Protein AF-A0AB35PM79-F1 (afdb_monomer_lite)

pLDDT: mean 92.26, std 7.17, range [63.75, 97.75]

Sequence (77 aa):
VPTDRNGYHVILAVWDVADTSNAFYNVVDVNLVNNETPDTVAPSQPTELNASKVSANSVEITWKASTDNIGVKEYQV

Secondary structure (DSSP, 8-state):
--TT--EEEEEEEEEE-TTSS-EEEEEEEEEE---PPPP-PPPPPPEEEEEES--SS--EEEEEPP--SS-------

Foldseek 3Di:
DDLPDAAKDKDKDWADDPPDPDIDIDIDIDGHHRPDDPDDDDWDDWAPWDWDPDDPPDIDIDTHDTDDPVDDDDDDD

InterPro domains:
  IPR004302 Cellulose/chitin-binding protein, N-terminal [PF03067] (1-30)
  IPR013783 Immunoglobulin-like fold [G3DSA:2.60.40.10] (40-77)
  IPR014756 Immunoglobulin E-set [SSF81296] (1-33)
  IPR036116 Fibronectin type III superfamily [SSF49265] (38-77)
  IPR051024 GlcNAc and Chitin Interaction and Degradation [PTHR34823] (1-70)

Radius of gyration: 23.89 Å; chains: 1; bounding box: 50×14×60 Å

Structure (mmCIF, N/CA/C/O backbone):
data_AF-A0AB35PM79-F1
#
_entry.id   AF-A0AB35PM79-F1
#
loop_
_atom_site.group_PDB
_atom_site.id
_atom_site.type_symbol
_atom_site.label_atom_id
_atom_site.label_alt_id
_atom_site.label_comp_id
_atom_site.label_asym_id
_atom_site.label_entity_id
_atom_site.label_seq_id
_atom_site.pdbx_PDB_ins_code
_atom_site.Cartn_x
_atom_site.Cartn_y
_atom_site.Cartn_z
_atom_site.occupancy
_atom_site.B_iso_or_equiv
_atom_site.auth_seq_id
_atom_site.auth_comp_id
_atom_site.auth_asym_id
_atom_site.auth_atom_id
_atom_site.pdbx_PDB_model_num
ATOM 1 N N . VAL A 1 1 ? 1.079 -6.833 -14.141 1.00 63.75 1 VAL A N 1
ATOM 2 C CA . VAL A 1 1 ? 1.465 -5.438 -14.465 1.00 63.75 1 VAL A CA 1
ATOM 3 C C . VAL A 1 1 ? 1.088 -4.588 -13.261 1.00 63.75 1 VAL A C 1
ATOM 5 O O . VAL A 1 1 ? 0.054 -4.901 -12.683 1.00 63.75 1 VAL A O 1
ATOM 8 N N . PRO A 1 2 ? 1.924 -3.638 -12.807 1.00 67.50 2 PRO A N 1
ATOM 9 C CA . PRO A 1 2 ? 1.634 -2.845 -11.612 1.00 67.50 2 PRO A CA 1
ATOM 10 C C . PRO A 1 2 ? 0.269 -2.145 -11.716 1.00 67.50 2 PRO A C 1
ATOM 12 O O . PRO A 1 2 ? -0.010 -1.491 -12.720 1.00 67.50 2 PRO A O 1
ATOM 15 N N . THR A 1 3 ? -0.589 -2.311 -10.707 1.00 73.38 3 THR A N 1
ATOM 16 C CA . THR A 1 3 ? -1.953 -1.745 -10.679 1.00 73.38 3 THR A CA 1
ATOM 17 C C . THR A 1 3 ? -1.974 -0.265 -10.281 1.00 73.38 3 THR A C 1
ATOM 19 O O . THR A 1 3 ? -2.982 0.415 -10.452 1.00 73.38 3 THR A O 1
ATOM 22 N N . ASP A 1 4 ? -0.842 0.263 -9.818 1.00 78.88 4 ASP A N 1
ATOM 23 C CA . ASP A 1 4 ? -0.619 1.657 -9.424 1.00 78.88 4 ASP A CA 1
ATOM 24 C C . ASP A 1 4 ? -0.204 2.576 -10.591 1.00 78.88 4 ASP A C 1
ATOM 26 O O . ASP A 1 4 ? -0.020 3.775 -10.390 1.00 78.88 4 ASP A O 1
ATOM 30 N N . ARG A 1 5 ? -0.038 2.046 -11.813 1.00 81.50 5 ARG A N 1
ATOM 31 C CA . ARG A 1 5 ? 0.419 2.810 -12.990 1.00 81.50 5 ARG A CA 1
ATOM 32 C C . ARG A 1 5 ? -0.539 2.714 -14.169 1.00 81.50 5 ARG A C 1
ATOM 34 O O . ARG A 1 5 ? -0.884 1.619 -14.587 1.00 81.50 5 ARG A O 1
ATOM 41 N N . ASN A 1 6 ? -0.889 3.855 -14.760 1.00 89.06 6 ASN A N 1
ATOM 42 C CA . ASN A 1 6 ? -1.765 3.947 -15.930 1.00 89.06 6 ASN A CA 1
ATOM 43 C C . ASN A 1 6 ? -1.214 4.960 -16.949 1.00 89.06 6 ASN A C 1
ATOM 45 O O . ASN A 1 6 ? -0.599 5.952 -16.562 1.00 89.06 6 ASN A O 1
ATOM 49 N N . GLY A 1 7 ? -1.448 4.728 -18.237 1.00 89.31 7 GLY A N 1
ATOM 50 C CA . GLY A 1 7 ? -1.003 5.576 -19.343 1.00 89.31 7 GLY A CA 1
ATOM 51 C C . GLY A 1 7 ? 0.344 5.177 -19.955 1.00 89.31 7 GLY A C 1
ATOM 52 O O . GLY A 1 7 ? 0.858 4.073 -19.747 1.00 89.31 7 GLY A O 1
ATOM 53 N N . TYR A 1 8 ? 0.910 6.097 -20.738 1.00 94.31 8 TYR A N 1
ATOM 54 C CA . TYR A 1 8 ? 2.127 5.874 -21.514 1.00 94.31 8 TYR A CA 1
ATOM 55 C C . T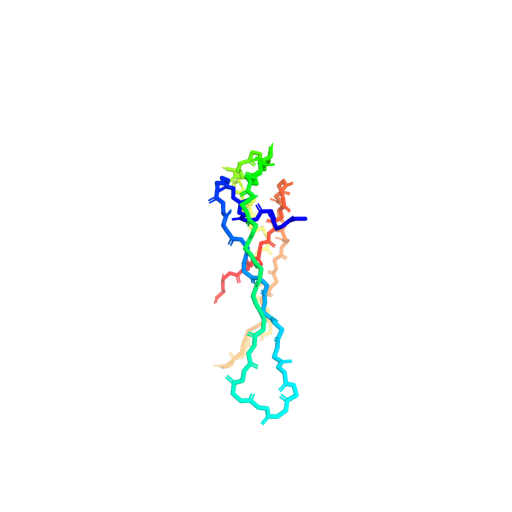YR A 1 8 ? 3.379 5.896 -20.638 1.00 94.31 8 TYR A C 1
ATOM 57 O O . TYR A 1 8 ? 3.619 6.847 -19.896 1.00 94.31 8 TYR A O 1
ATOM 65 N N . HIS A 1 9 ? 4.188 4.854 -20.756 1.00 93.50 9 HIS A N 1
ATOM 66 C CA . HIS A 1 9 ? 5.433 4.674 -20.031 1.00 93.50 9 HIS A CA 1
ATOM 67 C C . HIS A 1 9 ? 6.524 4.189 -20.978 1.00 93.50 9 HIS A C 1
ATOM 69 O O . HIS A 1 9 ? 6.261 3.568 -22.007 1.00 93.50 9 HIS A O 1
ATOM 75 N N . VAL A 1 10 ? 7.764 4.425 -20.567 1.00 95.31 10 VAL A N 1
ATOM 76 C CA . VAL A 1 10 ? 8.949 3.884 -21.220 1.00 95.31 10 VAL A CA 1
ATOM 77 C C . VAL A 1 10 ? 9.618 2.923 -20.252 1.00 95.31 10 VAL A C 1
ATOM 79 O O . VAL A 1 10 ? 9.870 3.272 -19.097 1.00 95.31 10 VAL A O 1
ATOM 82 N N . ILE A 1 11 ? 9.907 1.713 -20.719 1.00 93.69 11 ILE A N 1
ATOM 83 C CA . ILE A 1 11 ? 10.698 0.736 -19.978 1.00 93.69 11 ILE A CA 1
ATOM 84 C C . ILE A 1 11 ? 12.106 0.730 -20.566 1.00 93.69 11 ILE A C 1
ATOM 86 O O . ILE A 1 11 ? 12.287 0.492 -21.760 1.00 93.69 11 ILE A O 1
ATOM 90 N N . LEU A 1 12 ? 13.093 0.979 -19.706 1.00 95.62 12 LEU A N 1
ATOM 91 C CA . LEU A 1 12 ? 14.512 0.867 -20.021 1.00 95.62 12 LEU A CA 1
ATOM 92 C C . LEU A 1 12 ? 15.053 -0.415 -19.389 1.00 95.62 12 LEU A C 1
ATOM 94 O O . LEU A 1 12 ? 15.083 -0.544 -18.166 1.00 95.62 12 LEU A O 1
ATOM 98 N N . ALA A 1 13 ? 15.495 -1.346 -20.225 1.00 95.94 13 ALA A N 1
ATOM 99 C CA . ALA A 1 13 ? 16.242 -2.511 -19.782 1.00 95.94 13 ALA A CA 1
ATOM 100 C C . ALA A 1 13 ? 17.736 -2.264 -20.012 1.00 95.94 13 ALA A C 1
ATOM 102 O O . ALA A 1 13 ? 18.136 -1.889 -21.117 1.00 95.94 13 ALA A O 1
ATOM 103 N N . VAL A 1 14 ? 18.539 -2.464 -18.967 1.00 96.25 14 VAL A N 1
ATOM 104 C CA . VAL A 1 14 ? 19.994 -2.274 -18.976 1.00 96.25 14 VAL A CA 1
ATOM 105 C C . VAL A 1 14 ? 20.660 -3.598 -18.623 1.00 96.25 14 VAL A C 1
ATOM 107 O O . VAL A 1 14 ? 20.268 -4.245 -17.652 1.00 96.25 14 VAL A O 1
ATOM 110 N N . TRP A 1 15 ? 21.654 -3.997 -19.412 1.00 97.19 15 TRP A N 1
ATOM 11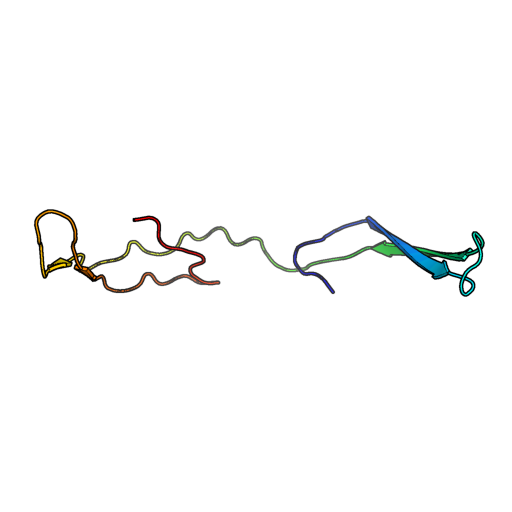1 C CA . TRP A 1 15 ? 22.507 -5.151 -19.140 1.00 97.19 15 TRP A CA 1
ATOM 112 C C . TRP A 1 15 ? 23.959 -4.707 -19.055 1.00 97.19 15 TRP A C 1
ATOM 114 O O . TRP A 1 15 ? 24.555 -4.348 -20.073 1.00 97.19 15 TRP A O 1
ATOM 124 N N . ASP A 1 16 ? 24.519 -4.768 -17.852 1.00 96.62 16 ASP A N 1
ATOM 125 C CA . ASP A 1 16 ? 25.924 -4.457 -17.611 1.00 96.62 16 ASP A CA 1
ATOM 126 C C . ASP A 1 16 ? 26.837 -5.550 -18.178 1.00 96.62 16 ASP A C 1
ATOM 128 O O . ASP A 1 16 ? 26.543 -6.750 -18.115 1.00 96.62 16 ASP A O 1
ATOM 132 N N . VAL A 1 17 ? 27.967 -5.135 -18.749 1.00 95.31 17 VAL A N 1
ATOM 133 C CA . VAL A 1 17 ? 28.971 -6.049 -19.298 1.00 95.31 17 VAL A CA 1
ATOM 134 C C . VAL A 1 17 ? 30.000 -6.361 -18.220 1.00 95.31 17 VAL A C 1
ATOM 136 O O . VAL A 1 17 ? 31.026 -5.682 -18.118 1.00 95.31 17 VAL A O 1
ATOM 139 N N . ALA A 1 18 ? 29.734 -7.424 -17.456 1.00 93.56 18 ALA A N 1
ATOM 140 C CA . ALA A 1 18 ? 30.609 -7.915 -16.389 1.00 93.56 18 ALA A CA 1
ATOM 141 C C . ALA A 1 18 ? 31.109 -6.760 -15.490 1.00 93.56 18 ALA A C 1
ATOM 143 O O . ALA A 1 18 ? 30.328 -5.888 -15.127 1.00 93.56 18 ALA A O 1
ATOM 144 N N . ASP A 1 19 ? 32.407 -6.727 -15.181 1.00 90.94 19 ASP A N 1
ATOM 145 C CA . ASP A 1 19 ? 33.030 -5.693 -14.344 1.00 90.94 19 ASP A CA 1
ATOM 146 C C . ASP A 1 19 ? 33.541 -4.485 -15.157 1.00 90.94 19 ASP A C 1
ATOM 148 O O . ASP A 1 19 ? 34.474 -3.791 -14.748 1.00 90.94 19 ASP A O 1
ATOM 152 N N . THR A 1 20 ? 32.992 -4.242 -16.351 1.00 96.00 20 THR A N 1
ATOM 153 C CA . THR A 1 20 ? 33.366 -3.084 -17.179 1.00 96.00 20 THR A CA 1
ATOM 154 C C . THR A 1 20 ? 32.382 -1.932 -16.992 1.00 96.00 20 THR A C 1
ATOM 156 O O . THR A 1 20 ? 31.253 -2.122 -16.558 1.00 96.00 20 THR A O 1
ATOM 159 N N . SER A 1 21 ? 32.771 -0.719 -17.391 1.00 94.19 21 SER A N 1
ATOM 160 C CA . SER A 1 21 ? 31.867 0.440 -17.424 1.00 94.19 21 SER A CA 1
ATOM 161 C C . SER A 1 21 ? 30.869 0.417 -18.595 1.00 94.19 21 SER A C 1
ATOM 163 O O . SER A 1 21 ? 30.223 1.430 -18.858 1.00 94.19 21 SER A O 1
ATOM 165 N N . ASN A 1 22 ? 30.800 -0.676 -19.360 1.00 95.94 22 ASN A N 1
ATOM 166 C CA . ASN A 1 22 ? 29.962 -0.782 -20.551 1.00 95.94 22 ASN A CA 1
ATOM 167 C C . ASN A 1 22 ? 28.634 -1.473 -20.226 1.00 95.94 22 ASN A C 1
ATOM 169 O O . ASN A 1 22 ? 28.595 -2.397 -19.417 1.00 95.94 22 ASN A O 1
ATOM 173 N N . ALA A 1 23 ? 27.572 -1.089 -20.935 1.00 96.94 23 ALA A N 1
ATOM 174 C CA . ALA A 1 23 ? 26.263 -1.726 -20.844 1.00 96.94 23 ALA A CA 1
ATOM 175 C C . ALA A 1 23 ? 25.530 -1.708 -22.195 1.00 96.94 23 ALA A C 1
ATOM 177 O O . ALA A 1 23 ? 25.736 -0.813 -23.020 1.00 96.94 23 ALA A O 1
ATOM 178 N N . PHE A 1 24 ? 24.645 -2.682 -22.401 1.00 97.12 24 PHE A N 1
ATOM 179 C CA . PHE A 1 24 ? 23.652 -2.675 -23.475 1.00 97.12 24 PHE A CA 1
ATOM 180 C C . PHE A 1 24 ? 22.326 -2.131 -22.948 1.00 97.12 24 PHE A C 1
ATOM 182 O O . PHE A 1 24 ? 21.943 -2.426 -21.815 1.00 97.12 24 PHE A O 1
ATOM 189 N N . TYR A 1 25 ? 21.598 -1.384 -23.778 1.00 96.56 25 TYR A N 1
ATOM 190 C CA . TYR A 1 25 ? 20.275 -0.875 -23.434 1.00 96.56 25 TYR A CA 1
ATOM 191 C C . TYR A 1 25 ? 19.235 -1.249 -24.489 1.00 96.56 25 TYR A C 1
ATOM 193 O O . TYR A 1 25 ? 19.527 -1.277 -25.683 1.00 96.56 25 TYR A O 1
ATOM 201 N N . ASN A 1 26 ? 18.008 -1.502 -24.037 1.00 97.25 26 ASN A N 1
ATOM 202 C CA . ASN A 1 26 ? 16.821 -1.593 -24.883 1.00 97.25 26 ASN A CA 1
ATOM 203 C C . ASN A 1 26 ? 15.704 -0.737 -24.293 1.00 97.25 26 ASN A C 1
ATOM 205 O O . ASN A 1 26 ? 15.485 -0.739 -23.079 1.00 97.25 26 ASN A O 1
ATOM 209 N N . VAL A 1 27 ? 14.994 -0.029 -25.168 1.00 95.56 27 VAL A N 1
ATOM 210 C CA . VAL A 1 27 ? 13.885 0.853 -24.805 1.00 95.56 27 VAL A CA 1
ATOM 211 C C . VAL A 1 27 ? 12.611 0.327 -25.446 1.00 95.56 27 VAL A C 1
ATOM 213 O O . VAL A 1 27 ? 12.594 0.042 -26.642 1.00 95.56 27 VAL A O 1
ATOM 216 N N . VAL A 1 28 ? 11.557 0.188 -24.643 1.00 95.56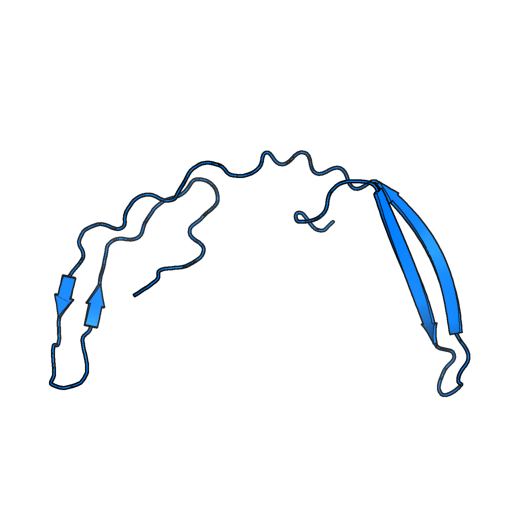 28 VAL A N 1
ATOM 217 C CA . VAL A 1 28 ? 10.231 -0.231 -25.105 1.00 95.56 28 VAL A CA 1
ATOM 218 C C . VAL A 1 28 ? 9.186 0.743 -24.586 1.00 95.56 28 VAL A C 1
ATOM 220 O O . VAL A 1 28 ? 9.096 0.994 -23.382 1.00 95.56 28 VAL A O 1
ATOM 223 N N . ASP A 1 29 ? 8.373 1.252 -25.501 1.00 95.25 29 ASP A N 1
ATOM 224 C CA . ASP A 1 29 ? 7.183 2.024 -25.179 1.00 95.25 29 ASP A CA 1
ATOM 225 C C . ASP A 1 29 ? 6.038 1.090 -24.783 1.00 95.25 29 ASP A C 1
ATOM 227 O O . ASP A 1 29 ? 5.734 0.115 -25.476 1.00 95.25 29 ASP A O 1
ATOM 231 N N . VAL A 1 30 ? 5.382 1.386 -23.664 1.00 93.06 30 VAL A N 1
ATOM 232 C CA . VAL A 1 30 ? 4.252 0.602 -23.162 1.00 93.06 30 VAL A CA 1
ATOM 233 C C . VAL A 1 30 ? 3.142 1.546 -22.735 1.00 93.06 30 VAL A C 1
ATOM 235 O O . VAL A 1 30 ? 3.351 2.455 -21.939 1.00 93.06 30 VAL A O 1
ATOM 238 N N . ASN A 1 31 ? 1.931 1.300 -23.223 1.00 92.06 31 ASN A N 1
ATOM 239 C CA . ASN A 1 31 ? 0.7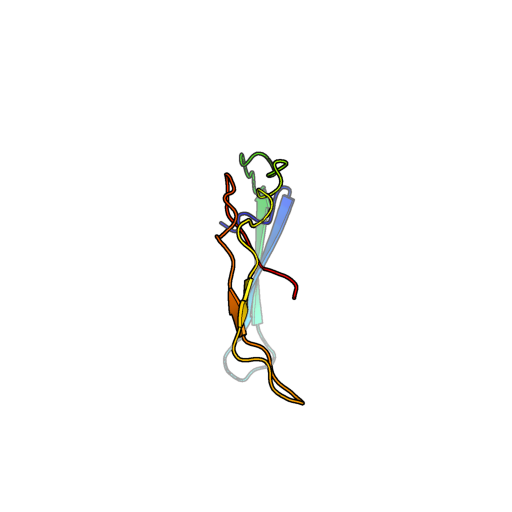39 1.955 -22.704 1.00 92.06 31 ASN A CA 1
ATOM 240 C C . ASN A 1 31 ? 0.046 1.015 -21.714 1.00 92.06 31 ASN A C 1
ATOM 242 O O . ASN A 1 31 ? -0.511 -0.007 -22.116 1.00 92.06 31 ASN A O 1
ATOM 246 N N . LEU A 1 32 ? 0.115 1.339 -20.424 1.00 90.00 32 LEU A N 1
ATOM 247 C CA . LEU A 1 32 ? -0.568 0.584 -19.377 1.00 90.00 32 LEU A CA 1
ATOM 248 C C . LEU A 1 32 ? -2.011 1.075 -19.318 1.00 90.00 32 LEU A C 1
ATOM 250 O O . LEU A 1 32 ? -2.242 2.273 -19.197 1.00 90.00 32 LEU A O 1
ATOM 254 N N . VAL A 1 33 ? -2.972 0.161 -19.401 1.00 86.69 33 VAL A N 1
ATOM 255 C CA . VAL A 1 33 ? -4.390 0.486 -19.231 1.00 86.69 33 VAL A CA 1
ATOM 256 C C . VAL A 1 33 ? -4.909 -0.313 -18.046 1.00 86.69 33 VAL A C 1
ATOM 258 O O . VAL A 1 33 ? -5.087 -1.525 -18.147 1.00 86.69 33 VAL A O 1
ATOM 261 N N . ASN A 1 34 ? -5.126 0.372 -16.925 1.00 83.44 34 ASN A N 1
ATOM 262 C CA . ASN A 1 34 ? -5.768 -0.207 -15.751 1.00 83.44 34 ASN A CA 1
ATOM 263 C C . ASN A 1 34 ? -7.258 0.136 -15.803 1.00 83.44 34 ASN A C 1
ATOM 265 O O . ASN A 1 34 ? -7.642 1.298 -15.699 1.00 83.44 34 ASN A O 1
ATOM 269 N N . ASN A 1 35 ? -8.097 -0.884 -15.964 1.00 79.62 35 ASN A N 1
ATOM 270 C CA . ASN A 1 35 ? -9.559 -0.761 -15.959 1.00 79.62 35 ASN A CA 1
ATOM 271 C C . ASN A 1 35 ? -10.156 -0.756 -14.540 1.00 79.62 35 ASN A C 1
ATOM 273 O O . ASN A 1 35 ? -11.365 -0.904 -14.379 1.00 79.62 35 ASN A O 1
ATOM 277 N N . GLU A 1 36 ? -9.317 -0.607 -13.518 1.00 75.12 36 GLU A N 1
ATOM 278 C CA . GLU A 1 36 ? -9.734 -0.532 -12.123 1.00 75.12 36 GLU A CA 1
ATOM 279 C C . GLU A 1 36 ? -10.372 0.839 -11.869 1.00 75.12 36 GLU A C 1
ATOM 281 O O . GLU A 1 36 ? -9.775 1.887 -12.133 1.00 75.12 36 GLU A O 1
ATOM 286 N N . THR A 1 37 ? -11.601 0.851 -11.361 1.00 77.19 37 THR A N 1
ATOM 287 C CA . THR A 1 37 ? -12.207 2.075 -10.836 1.00 77.19 37 THR A CA 1
ATOM 288 C C . THR A 1 37 ? -11.495 2.447 -9.536 1.00 77.19 37 THR A C 1
ATOM 290 O O . THR A 1 37 ? -11.412 1.578 -8.665 1.00 77.19 37 THR A O 1
ATOM 293 N N . PRO A 1 38 ? -10.998 3.692 -9.373 1.00 77.31 38 PRO A N 1
ATOM 294 C CA . PRO A 1 38 ? -10.420 4.122 -8.107 1.00 77.31 38 PRO A CA 1
ATOM 295 C C .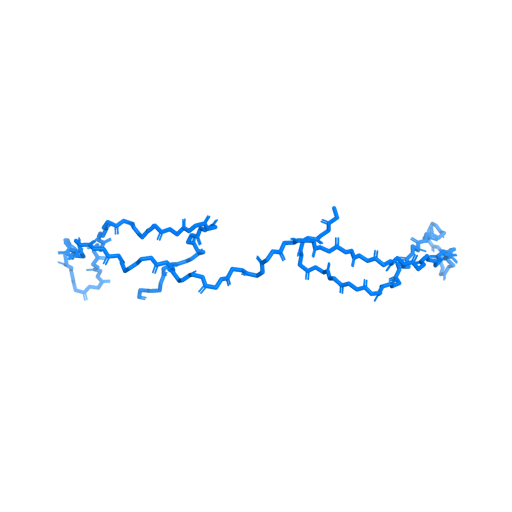 PRO A 1 38 ? -11.389 3.847 -6.965 1.00 77.31 38 PRO A C 1
ATOM 297 O O . PRO A 1 38 ? -12.584 4.118 -7.100 1.00 77.31 38 PRO A O 1
ATOM 300 N N . ASP A 1 39 ? -10.877 3.324 -5.855 1.00 86.31 39 ASP A N 1
ATOM 301 C CA . ASP A 1 39 ? -11.705 3.169 -4.672 1.00 86.31 39 ASP A CA 1
ATOM 302 C C . ASP A 1 39 ? -12.070 4.540 -4.108 1.00 86.31 39 ASP A C 1
ATOM 304 O O . ASP A 1 39 ? -11.204 5.385 -3.868 1.00 86.31 39 ASP A O 1
ATOM 308 N N . THR A 1 40 ? -13.364 4.765 -3.922 1.00 90.19 40 THR A N 1
ATOM 309 C CA . THR A 1 40 ? -13.909 6.018 -3.390 1.00 90.19 40 THR A CA 1
ATOM 310 C C . THR A 1 40 ? -14.754 5.801 -2.146 1.00 90.19 40 THR A C 1
ATOM 312 O O . THR A 1 40 ? -15.313 6.763 -1.615 1.00 90.19 40 THR A O 1
ATOM 315 N N . VAL A 1 41 ? -14.919 4.556 -1.709 1.00 93.19 41 VAL A N 1
ATOM 316 C CA . VAL A 1 41 ? -15.684 4.234 -0.511 1.00 93.19 41 VAL A CA 1
ATOM 317 C C . VAL A 1 41 ? -14.694 4.177 0.645 1.00 93.19 41 VAL A C 1
ATOM 319 O O . VAL A 1 41 ? -13.633 3.579 0.547 1.00 93.19 41 VAL A O 1
ATOM 322 N N . ALA A 1 42 ? -14.993 4.912 1.713 1.00 93.19 42 ALA A N 1
ATOM 323 C CA . ALA A 1 42 ? -14.148 4.909 2.897 1.00 93.19 42 ALA A CA 1
ATOM 324 C C . ALA A 1 42 ? -14.486 3.699 3.787 1.00 93.19 42 ALA A C 1
ATOM 326 O O . ALA A 1 42 ? -15.673 3.358 3.897 1.00 93.19 42 ALA A O 1
ATOM 327 N N . PRO A 1 43 ? -13.502 3.145 4.521 1.00 97.00 43 PRO A N 1
ATOM 328 C CA . PRO A 1 43 ? -13.759 2.103 5.502 1.00 97.00 43 PRO A CA 1
ATOM 329 C C . PRO A 1 43 ? -14.798 2.525 6.538 1.00 97.00 43 PRO A C 1
ATOM 331 O O . PRO A 1 43 ? -14.871 3.691 6.940 1.00 97.00 43 PRO A O 1
ATOM 334 N N . SER A 1 44 ? -15.570 1.562 7.041 1.00 96.75 44 SER A N 1
ATOM 335 C CA . SER A 1 44 ? -16.501 1.822 8.139 1.00 96.75 44 SER A CA 1
ATOM 336 C C . SER A 1 44 ? -15.754 2.295 9.390 1.00 96.75 44 SER A C 1
ATOM 338 O O . SER A 1 44 ? -14.608 1.915 9.630 1.00 96.75 44 SER A O 1
ATOM 340 N N . GLN A 1 45 ? -16.410 3.070 10.252 1.00 94.56 45 GLN A N 1
ATOM 341 C CA . GLN A 1 45 ? -15.819 3.410 11.545 1.00 94.56 45 GLN A CA 1
ATOM 342 C C . GLN A 1 45 ? -15.595 2.129 12.380 1.00 94.56 45 GLN A C 1
ATOM 344 O O . GLN A 1 45 ? -16.488 1.274 12.406 1.00 94.56 45 GLN A O 1
ATOM 349 N N . PRO A 1 46 ? -14.443 1.975 13.062 1.00 96.31 46 PRO A N 1
ATOM 350 C CA . PRO A 1 46 ? -14.260 0.894 14.022 1.00 96.31 46 PRO A CA 1
ATOM 351 C C . PRO A 1 46 ? -15.239 1.076 15.185 1.00 96.31 46 PRO A C 1
ATOM 353 O O . PRO A 1 46 ? -15.456 2.194 15.657 1.00 96.31 46 PRO A O 1
ATOM 356 N N . THR A 1 47 ? -15.839 -0.009 15.664 1.00 97.12 47 THR A N 1
ATOM 357 C CA . THR A 1 47 ? -16.818 0.037 16.764 1.00 97.12 47 THR A C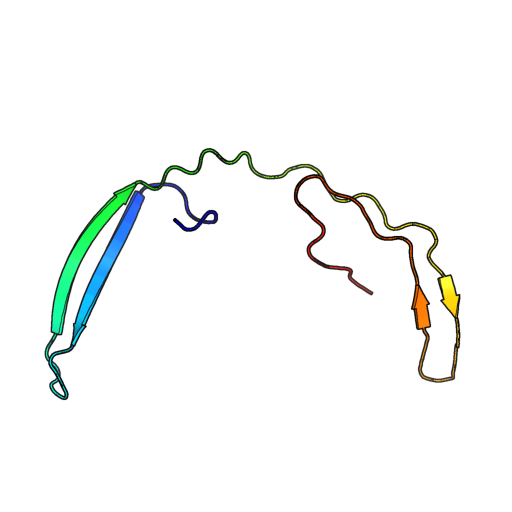A 1
ATOM 358 C C . THR A 1 47 ? -16.288 -0.681 17.999 1.00 97.12 47 THR A C 1
ATOM 360 O O . THR A 1 47 ? -15.248 -1.326 17.943 1.00 97.12 47 THR A O 1
ATOM 363 N N . GLU A 1 48 ? -17.003 -0.604 19.125 1.00 96.69 48 GLU A N 1
ATOM 364 C CA . GLU A 1 48 ? -16.647 -1.334 20.358 1.00 96.69 48 GLU A CA 1
ATOM 365 C C . GLU A 1 48 ? -15.231 -1.008 20.880 1.00 96.69 48 GLU A C 1
ATOM 367 O O . GLU A 1 48 ? -14.531 -1.880 21.388 1.00 96.69 48 GLU A O 1
ATOM 372 N N . LEU A 1 49 ? -14.803 0.256 20.758 1.00 96.25 49 LEU A N 1
ATOM 373 C CA . LEU A 1 49 ? -13.524 0.715 21.299 1.00 96.25 49 LEU A CA 1
ATOM 374 C C . LEU A 1 49 ? -13.497 0.550 22.826 1.00 96.25 49 LEU A C 1
ATOM 376 O O . LEU A 1 49 ? -14.330 1.112 23.540 1.00 96.25 49 LEU A O 1
ATOM 380 N N . ASN A 1 50 ? -12.517 -0.197 23.322 1.00 97.25 50 ASN A N 1
ATOM 381 C CA . ASN A 1 50 ? -12.340 -0.504 24.732 1.00 97.25 50 ASN A CA 1
ATOM 382 C C . ASN A 1 50 ? -10.867 -0.372 25.130 1.00 97.25 50 ASN A C 1
ATOM 384 O O . ASN A 1 50 ? -9.982 -0.875 24.437 1.00 97.25 50 ASN A O 1
ATOM 388 N N . ALA A 1 51 ? -10.623 0.274 26.269 1.00 96.75 51 ALA A N 1
ATOM 389 C CA . ALA A 1 51 ? -9.317 0.332 26.906 1.00 96.75 51 ALA A CA 1
ATOM 390 C C . ALA A 1 51 ? -9.303 -0.550 28.161 1.00 96.75 51 ALA A C 1
ATOM 392 O O . ALA A 1 51 ? -10.177 -0.449 29.024 1.00 96.75 51 ALA A O 1
ATOM 393 N N . SER A 1 52 ? -8.275 -1.380 28.289 1.00 96.94 52 SER A N 1
ATOM 394 C CA . SER A 1 52 ? -8.067 -2.284 29.416 1.00 96.94 52 SER A CA 1
ATOM 395 C C . SER A 1 52 ? -6.597 -2.287 29.854 1.00 96.94 52 SER A C 1
ATOM 397 O O . SER A 1 52 ? -5.748 -1.644 29.236 1.00 96.94 52 SER A O 1
ATOM 399 N N . LYS A 1 53 ? -6.304 -2.960 30.977 1.00 95.06 53 LYS A N 1
ATOM 400 C CA . LYS A 1 53 ? -4.951 -3.083 31.562 1.00 95.06 53 LYS A CA 1
ATOM 401 C C . LYS A 1 53 ? -4.174 -1.754 31.621 1.00 95.06 53 LYS A C 1
ATOM 403 O O . LYS A 1 53 ? -3.005 -1.682 31.244 1.00 95.06 53 LYS A O 1
ATOM 408 N N . VAL A 1 54 ? -4.838 -0.700 32.094 1.00 96.62 54 VAL A N 1
ATOM 409 C CA . VAL A 1 54 ? -4.241 0.636 32.224 1.00 96.62 54 VAL A CA 1
ATOM 410 C C . VAL A 1 54 ? -3.204 0.633 33.349 1.00 96.62 54 VAL A C 1
ATOM 412 O O . VAL A 1 54 ? -3.510 0.269 34.485 1.00 96.62 54 VAL A O 1
ATOM 415 N N . SER A 1 55 ? -1.982 1.054 33.035 1.00 96.38 55 SER A N 1
ATOM 416 C CA . SER A 1 55 ? -0.896 1.294 33.987 1.00 96.38 55 SER A CA 1
ATOM 417 C C . SER A 1 55 ? -0.421 2.750 33.890 1.00 96.38 55 SER A C 1
ATOM 419 O O . SER A 1 55 ? -0.984 3.545 33.140 1.00 96.38 55 SER A O 1
ATOM 421 N N . ALA A 1 56 ? 0.626 3.119 34.631 1.00 96.75 56 ALA A N 1
ATOM 422 C CA . ALA A 1 56 ? 1.190 4.469 34.565 1.00 96.75 56 ALA A CA 1
ATOM 423 C C . ALA A 1 56 ? 1.739 4.836 33.169 1.00 96.75 56 ALA A C 1
ATOM 425 O O . ALA A 1 56 ? 1.860 6.015 32.848 1.00 96.75 56 ALA A O 1
ATOM 426 N N . ASN A 1 57 ? 2.093 3.838 32.355 1.00 97.00 57 ASN A N 1
ATOM 427 C CA . ASN A 1 57 ? 2.827 4.017 31.101 1.00 97.00 57 ASN A CA 1
ATOM 428 C C . ASN A 1 57 ? 2.411 3.032 29.994 1.00 97.00 57 ASN A C 1
ATOM 430 O O . ASN A 1 57 ? 3.105 2.916 28.987 1.00 97.00 57 ASN A O 1
ATOM 434 N N . SER A 1 58 ? 1.299 2.315 30.163 1.00 96.31 58 SER A N 1
ATOM 435 C CA . SER A 1 58 ? 0.755 1.422 29.139 1.00 96.31 58 SER A CA 1
ATOM 436 C C . SER A 1 58 ? -0.765 1.338 29.209 1.00 96.31 58 SER A C 1
ATOM 438 O O . SER A 1 58 ? -1.365 1.456 30.277 1.00 96.31 58 SER A O 1
ATOM 440 N N . VAL A 1 59 ? -1.379 1.051 28.069 1.00 96.62 59 VAL A N 1
ATOM 441 C CA . VAL A 1 59 ? -2.797 0.722 27.944 1.00 96.62 59 VAL A CA 1
ATOM 442 C C . VAL A 1 59 ? -2.951 -0.321 26.845 1.00 96.62 59 VAL A C 1
ATOM 444 O O . VAL A 1 59 ? -2.237 -0.281 25.845 1.00 96.62 59 VAL A O 1
ATOM 447 N N . GLU A 1 60 ? -3.860 -1.269 27.037 1.00 97.62 60 GLU A N 1
ATOM 448 C CA . GLU A 1 60 ? -4.276 -2.198 25.992 1.00 97.62 60 GLU A CA 1
ATOM 449 C C . GLU A 1 60 ? -5.578 -1.688 25.380 1.00 97.62 60 GLU A C 1
ATOM 451 O O . GLU A 1 60 ? -6.547 -1.449 26.101 1.00 97.62 60 GLU A O 1
ATOM 456 N N . ILE A 1 61 ? -5.607 -1.512 24.061 1.00 96.56 61 ILE A N 1
ATOM 457 C CA . ILE A 1 61 ? -6.780 -1.016 23.339 1.00 96.56 61 ILE A CA 1
ATOM 458 C C . ILE A 1 61 ? -7.277 -2.122 22.412 1.00 96.56 61 ILE A C 1
ATOM 460 O O . ILE A 1 61 ? -6.498 -2.724 21.676 1.00 96.56 61 ILE A O 1
ATOM 464 N N . THR A 1 62 ? -8.580 -2.384 22.454 1.00 96.75 62 THR A N 1
ATOM 465 C CA . THR A 1 62 ? -9.270 -3.327 21.568 1.00 96.75 62 THR A CA 1
ATOM 466 C C . THR A 1 62 ? -10.448 -2.632 20.900 1.00 96.75 62 THR A C 1
ATOM 468 O O . THR A 1 62 ? -11.039 -1.714 21.465 1.00 96.75 62 THR A O 1
ATOM 471 N N . TRP A 1 63 ? -10.768 -3.032 19.675 1.00 97.06 63 TRP A N 1
ATOM 472 C CA . TRP A 1 63 ? -11.931 -2.556 18.933 1.00 97.06 63 TRP A CA 1
ATOM 473 C C . TRP A 1 63 ? -12.378 -3.630 17.947 1.00 97.06 63 TRP A C 1
ATOM 475 O O . TRP A 1 63 ? -11.606 -4.511 17.557 1.00 97.06 63 TRP A O 1
ATOM 485 N N . LYS A 1 64 ? -13.631 -3.544 17.513 1.00 97.31 64 LYS A N 1
ATOM 486 C CA . LYS A 1 64 ? -14.145 -4.316 16.388 1.00 97.31 64 LYS A CA 1
ATOM 487 C C . LYS A 1 64 ? -13.662 -3.687 15.084 1.00 97.31 64 LYS A C 1
ATOM 489 O O . LYS A 1 64 ? -13.835 -2.487 14.863 1.00 97.31 64 LYS A O 1
ATOM 494 N N . ALA A 1 65 ? -13.055 -4.513 14.234 1.00 96.31 65 ALA A N 1
ATOM 495 C CA . ALA A 1 65 ? -12.451 -4.080 12.981 1.00 96.31 65 ALA A CA 1
ATOM 496 C C . ALA A 1 65 ? -13.463 -3.422 12.031 1.00 96.31 65 ALA A C 1
ATOM 498 O O . ALA A 1 65 ? -14.615 -3.849 11.920 1.00 96.31 65 ALA A O 1
ATOM 499 N N . SER A 1 66 ? -12.984 -2.406 11.323 1.00 97.75 66 SER A N 1
ATOM 500 C CA . SER A 1 66 ? -13.658 -1.784 10.192 1.00 97.75 66 SER A CA 1
ATOM 501 C C . SER A 1 66 ? -13.796 -2.754 9.018 1.00 97.75 66 SER A C 1
ATOM 503 O O . SER A 1 66 ? -12.957 -3.636 8.822 1.00 97.75 66 SER A O 1
ATOM 505 N N . THR A 1 67 ? -14.829 -2.553 8.203 1.00 96.56 67 THR A N 1
ATOM 506 C CA . THR A 1 67 ? -15.021 -3.238 6.918 1.00 96.56 67 THR A CA 1
ATOM 507 C C . THR A 1 67 ? -14.943 -2.241 5.775 1.00 96.56 67 THR A C 1
ATOM 509 O O . THR A 1 67 ? -15.388 -1.103 5.924 1.00 96.56 67 THR A O 1
ATOM 512 N N . ASP A 1 68 ? -14.431 -2.688 4.637 1.00 96.75 68 ASP A N 1
ATOM 513 C CA . ASP A 1 68 ? -14.276 -1.892 3.425 1.00 96.75 68 ASP A CA 1
ATOM 514 C C . ASP A 1 68 ? -14.425 -2.796 2.186 1.00 96.75 68 ASP A C 1
ATOM 516 O O . ASP A 1 68 ? -14.294 -4.019 2.298 1.00 96.75 68 ASP A O 1
ATOM 520 N N . ASN A 1 69 ? -14.744 -2.223 1.027 1.00 92.00 69 ASN A N 1
ATOM 521 C CA . ASN A 1 69 ? -14.927 -2.939 -0.241 1.00 92.00 69 ASN A CA 1
ATOM 522 C C . ASN A 1 69 ? -13.612 -3.395 -0.886 1.00 92.00 69 ASN A C 1
ATOM 524 O O . ASN A 1 69 ? -13.642 -4.391 -1.610 1.00 92.00 69 ASN A O 1
ATOM 528 N N . ILE A 1 70 ? -12.486 -2.715 -0.642 1.00 90.25 70 ILE A N 1
ATOM 529 C CA . ILE A 1 70 ? -11.162 -3.128 -1.145 1.00 90.25 70 ILE A CA 1
ATOM 530 C C . ILE A 1 70 ? -10.219 -3.484 0.007 1.00 90.25 70 ILE A C 1
ATOM 532 O O . ILE A 1 70 ? -9.391 -4.389 -0.129 1.00 90.25 70 ILE A O 1
ATOM 536 N N . GLY A 1 71 ? -10.386 -2.859 1.170 1.00 90.81 71 GLY A N 1
ATOM 537 C CA . GLY A 1 71 ? -9.737 -3.273 2.407 1.00 90.81 71 GLY A CA 1
ATOM 538 C C . GLY A 1 71 ? -9.268 -2.110 3.272 1.00 90.81 71 GLY A C 1
ATOM 539 O O . GLY A 1 71 ? -9.127 -0.971 2.841 1.00 90.81 71 GLY A O 1
ATOM 540 N N . VAL A 1 72 ? -8.971 -2.419 4.533 1.00 94.06 72 VAL A N 1
ATOM 541 C CA . VAL A 1 72 ? -8.461 -1.438 5.498 1.00 94.06 72 VAL A CA 1
ATOM 542 C C . VAL A 1 72 ? -6.939 -1.488 5.512 1.00 94.06 72 VAL A C 1
ATOM 544 O O . VAL A 1 72 ? -6.356 -2.530 5.809 1.00 94.06 72 VAL A O 1
ATOM 547 N N . LYS A 1 73 ? -6.289 -0.363 5.202 1.00 92.56 73 LYS A N 1
ATOM 548 C CA . LYS A 1 73 ? -4.823 -0.289 5.111 1.00 92.56 73 LYS A CA 1
ATOM 549 C C . LYS A 1 73 ? -4.138 -0.203 6.476 1.00 92.56 73 LYS A C 1
ATOM 551 O O . LYS A 1 73 ? -3.140 -0.881 6.699 1.00 92.56 73 LYS A O 1
ATOM 556 N N . GLU A 1 74 ? -4.649 0.641 7.368 1.00 94.25 74 GLU A N 1
ATOM 557 C CA . GLU A 1 74 ? -4.059 0.892 8.686 1.00 94.25 74 GLU A CA 1
ATOM 558 C C . GLU A 1 74 ? -5.095 1.427 9.683 1.00 94.25 74 GLU A C 1
ATOM 560 O O . GLU A 1 74 ? -6.165 1.894 9.294 1.00 94.25 74 GLU A O 1
ATOM 565 N N . TYR A 1 75 ? -4.741 1.381 10.969 1.00 94.12 75 TYR A N 1
ATOM 566 C CA . TYR A 1 75 ? -5.421 2.099 12.046 1.00 94.12 75 TYR A CA 1
ATOM 567 C C . TYR A 1 75 ? -4.421 3.066 12.682 1.00 94.12 75 TYR A C 1
ATOM 569 O O . TYR A 1 75 ? -3.289 2.677 12.969 1.00 94.12 75 TYR A O 1
ATOM 577 N N . GLN A 1 76 ? -4.840 4.308 12.912 1.00 93.38 76 GLN A N 1
ATOM 578 C CA . GLN A 1 76 ? -4.047 5.317 13.618 1.00 93.38 76 GLN A CA 1
ATOM 579 C C . GLN A 1 76 ? -4.554 5.416 15.062 1.00 93.38 76 GLN A C 1
ATOM 581 O O . GLN A 1 76 ? -5.762 5.552 15.272 1.00 93.38 76 GLN A O 1
ATOM 586 N N . VAL A 1 77 ? -3.639 5.290 16.031 1.00 89.88 77 VAL A N 1
ATOM 587 C CA . VAL A 1 77 ? -3.911 5.181 17.478 1.00 89.88 77 VAL A CA 1
ATOM 588 C C . VAL A 1 77 ? -3.100 6.214 18.242 1.00 89.88 77 VAL A C 1
ATOM 590 O O . VAL A 1 77 ? -1.893 6.339 17.933 1.00 89.88 77 VAL A O 1
#

Organism: Bacillus thuringiensis (NCBI:txid1428)